Protein AF-A0A917IHM2-F1 (afdb_monomer)

Secondary structure (DSSP, 8-state):
-------TT-SS----HHHH-TT-GGGT-HHHHHHHHHHTT----TTGGG-HHHHHHHHHHHHHHHTT-B-SS-TTSB-HHHHHHTT-----HHHHHHHHHHHHHT-

Solvent-accessible surface area (backbone atoms only — not comparable to full-atom values): 6492 Å² total; per-residue (Å²): 132,88,74,79,74,76,69,91,85,69,69,102,62,77,79,58,64,67,70,57,41,89,83,44,67,47,38,72,38,70,67,52,39,49,54,50,30,57,76,70,75,43,73,82,57,96,50,40,93,58,38,38,54,28,33,46,52,39,51,50,48,43,51,32,35,76,72,66,42,24,22,91,93,44,54,89,38,63,26,63,71,65,43,54,75,68,63,40,77,86,72,62,63,62,59,28,47,51,38,50,53,52,58,62,72,74,104

Foldseek 3Di:
DDDPPPDPDDDVDADPVCLQDPPDCLLQDLVSLVVVCVVVVFDADPCSPLGSLNSSVRVVLRVCLSNQQADPVGSSGGPVVVVVVSNSPPDSCPVSVVSVVVVVVVD

Structure (mmCIF, N/CA/C/O backbone):
data_AF-A0A917IHM2-F1
#
_entry.id   AF-A0A917IHM2-F1
#
loop_
_atom_site.group_PDB
_atom_site.id
_atom_site.type_symbol
_atom_site.label_atom_id
_atom_site.label_alt_id
_atom_site.label_comp_id
_atom_site.label_asym_id
_atom_site.label_entity_id
_atom_site.label_seq_id
_atom_site.pdbx_PDB_ins_code
_atom_site.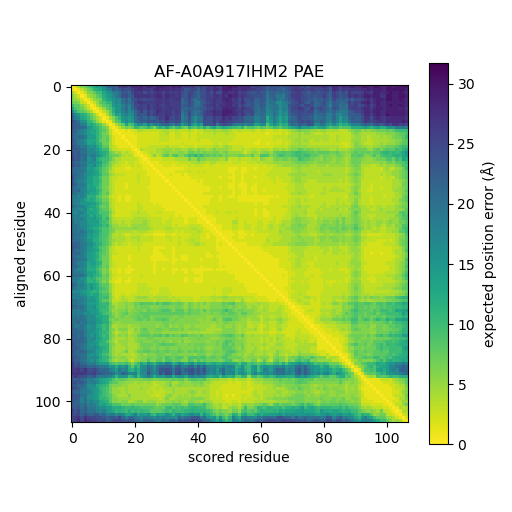Cartn_x
_atom_site.Cartn_y
_atom_site.Cartn_z
_atom_site.occupancy
_atom_site.B_iso_or_equiv
_atom_site.auth_seq_id
_atom_site.auth_comp_id
_atom_site.auth_asym_id
_atom_site.auth_atom_id
_atom_site.pdbx_PDB_model_num
ATOM 1 N N . MET A 1 1 ? -6.783 23.960 13.401 1.00 39.09 1 MET A N 1
ATOM 2 C CA . MET A 1 1 ? -6.536 22.689 12.685 1.00 39.09 1 MET A CA 1
ATOM 3 C C . MET A 1 1 ? -7.879 22.014 12.437 1.00 39.09 1 MET A C 1
ATOM 5 O O . MET A 1 1 ? -8.494 21.596 13.413 1.00 39.09 1 MET A O 1
ATOM 9 N N . PRO A 1 2 ? -8.404 21.971 11.203 1.00 37.03 2 PRO A N 1
ATOM 10 C CA . PRO A 1 2 ? -9.645 21.251 10.944 1.00 37.03 2 PRO A CA 1
ATOM 11 C C . PRO A 1 2 ? -9.413 19.755 11.202 1.00 37.03 2 PRO A C 1
ATOM 13 O O . PRO A 1 2 ? -8.555 19.136 10.576 1.00 37.03 2 PRO A O 1
ATOM 16 N N . ARG A 1 3 ? -10.147 19.187 12.170 1.00 44.62 3 ARG A N 1
ATOM 17 C CA . ARG A 1 3 ? -10.219 17.737 12.390 1.00 44.62 3 ARG A CA 1
ATOM 18 C C . ARG A 1 3 ? -10.736 17.113 11.097 1.00 44.62 3 ARG A C 1
ATOM 20 O O . ARG A 1 3 ? -11.852 17.425 10.682 1.00 44.62 3 ARG A O 1
ATOM 27 N N . LEU A 1 4 ? -9.920 16.267 10.467 1.00 48.78 4 LEU A N 1
ATOM 28 C CA . LEU A 1 4 ? -10.354 15.384 9.388 1.00 48.78 4 LEU A CA 1
ATOM 29 C C . LEU A 1 4 ? -11.606 14.659 9.889 1.00 48.78 4 LEU A C 1
ATOM 31 O O . LEU A 1 4 ? -11.538 13.897 10.852 1.00 48.78 4 LEU A O 1
ATOM 35 N N . ARG A 1 5 ? -12.764 14.994 9.307 1.00 40.38 5 ARG A N 1
ATOM 36 C CA . ARG A 1 5 ? -14.036 14.345 9.617 1.00 40.38 5 ARG A CA 1
ATOM 37 C C . ARG A 1 5 ? -13.851 12.859 9.332 1.00 40.38 5 ARG A C 1
ATOM 39 O O . ARG A 1 5 ? -13.782 12.471 8.168 1.00 40.38 5 ARG A O 1
ATOM 46 N N . GLN A 1 6 ? -13.760 12.052 10.386 1.00 43.06 6 GLN A N 1
ATOM 47 C CA . GLN A 1 6 ? -13.962 10.615 10.272 1.00 43.06 6 GLN A CA 1
ATOM 48 C C . GLN A 1 6 ? -15.328 10.425 9.615 1.00 43.06 6 GLN A C 1
ATOM 50 O O . GLN A 1 6 ? -16.343 10.889 10.139 1.00 43.06 6 GLN A O 1
ATOM 55 N N . ARG A 1 7 ? -15.345 9.837 8.416 1.00 38.31 7 ARG A N 1
ATOM 56 C CA . ARG A 1 7 ? -16.600 9.455 7.774 1.00 38.31 7 ARG A CA 1
ATOM 57 C C . ARG A 1 7 ? -17.281 8.429 8.693 1.00 38.31 7 ARG A C 1
ATOM 59 O O . ARG A 1 7 ? -16.650 7.421 9.013 1.00 38.31 7 ARG A O 1
ATOM 66 N N . PRO A 1 8 ? -18.528 8.664 9.132 1.00 33.19 8 PRO A N 1
ATOM 67 C CA . PRO A 1 8 ? -19.272 7.673 9.890 1.00 33.19 8 PRO A CA 1
ATOM 68 C C . PRO A 1 8 ? -19.629 6.534 8.931 1.00 33.19 8 PRO A C 1
ATOM 70 O O . PRO A 1 8 ? -20.389 6.741 7.988 1.00 33.19 8 PRO A O 1
ATOM 73 N N . GLY A 1 9 ? -19.013 5.364 9.121 1.00 37.31 9 GLY A N 1
ATOM 74 C CA . GLY A 1 9 ? -19.263 4.182 8.288 1.00 37.31 9 GLY A CA 1
ATOM 75 C C . GLY A 1 9 ? -18.149 3.132 8.232 1.00 37.31 9 GLY A C 1
ATOM 76 O O . GLY A 1 9 ? -18.407 2.030 7.769 1.00 37.31 9 GLY A O 1
ATOM 77 N N . GLN A 1 10 ? -16.936 3.409 8.716 1.00 43.53 10 GLN A N 1
ATOM 78 C CA . GLN A 1 10 ? -15.870 2.402 8.789 1.00 43.53 10 GLN A CA 1
ATOM 79 C C . GLN A 1 10 ? -15.562 2.098 10.255 1.00 43.53 10 GLN A C 1
ATOM 81 O O . GLN A 1 10 ? -14.819 2.822 10.912 1.00 43.53 10 GLN A O 1
ATOM 86 N N . GLY A 1 11 ? -16.171 1.031 10.781 1.00 37.69 11 GLY A N 1
ATOM 87 C CA . GLY A 1 11 ? -15.609 0.327 11.937 1.00 37.69 11 GLY A CA 1
ATOM 88 C C . GLY A 1 11 ? -14.244 -0.285 11.574 1.00 37.69 11 GLY A C 1
ATOM 89 O O . GLY A 1 11 ? -13.699 0.042 10.520 1.00 37.69 11 GLY A O 1
ATOM 90 N N . PRO A 1 12 ? -13.678 -1.192 12.385 1.00 47.19 12 PRO A N 1
ATOM 91 C CA . PRO A 1 12 ? -12.578 -2.058 11.946 1.00 47.19 12 PRO A CA 1
ATOM 92 C C . PRO A 1 12 ? -13.071 -2.950 10.785 1.00 47.19 12 PRO A C 1
ATOM 94 O O . PRO A 1 12 ? -13.485 -4.085 10.985 1.00 47.19 12 PRO A O 1
ATOM 97 N N . GLY A 1 13 ? -13.166 -2.374 9.587 1.00 53.50 13 GLY A N 1
ATOM 98 C CA . GLY A 1 13 ? -13.786 -2.945 8.398 1.00 53.50 13 GLY A CA 1
ATOM 99 C C . GLY A 1 13 ? -12.737 -3.669 7.575 1.00 53.50 13 GLY A C 1
ATOM 100 O O . GLY A 1 13 ? -11.644 -3.144 7.385 1.00 53.50 13 GLY A O 1
ATOM 101 N N . GLU A 1 14 ? -13.081 -4.883 7.155 1.00 74.12 14 GLU A N 1
ATOM 102 C CA . GLU A 1 14 ? -12.251 -5.867 6.458 1.00 74.12 14 GLU A CA 1
ATOM 103 C C . GLU A 1 14 ? -11.138 -5.259 5.597 1.00 74.12 14 GLU A C 1
ATOM 105 O O . GLU A 1 14 ? -11.366 -4.380 4.760 1.00 74.12 14 GLU A O 1
ATOM 110 N N . VAL A 1 15 ? -9.915 -5.759 5.796 1.00 82.69 15 VAL A N 1
ATOM 111 C CA . VAL A 1 15 ? -8.791 -5.453 4.911 1.00 82.69 15 VAL A CA 1
ATOM 112 C C . VAL A 1 15 ? -9.226 -5.765 3.474 1.00 82.69 15 VAL A C 1
ATOM 114 O O . VAL A 1 15 ? -9.627 -6.905 3.222 1.00 82.69 15 VAL A O 1
ATOM 117 N N . PRO A 1 16 ? -9.151 -4.805 2.529 1.00 87.62 16 PRO A N 1
ATOM 118 C CA . PRO A 1 16 ? -9.488 -5.067 1.139 1.00 87.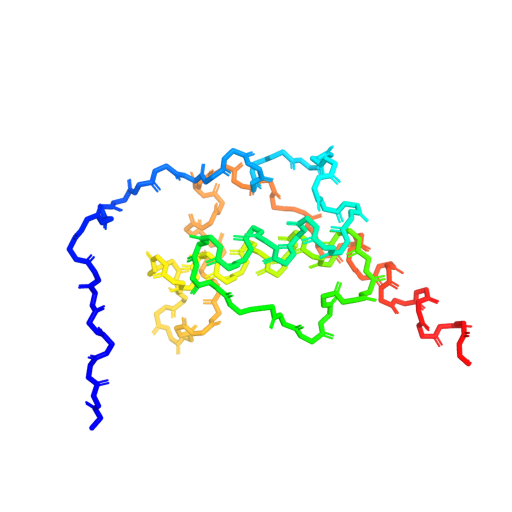62 16 PRO A CA 1
ATOM 119 C C . PRO A 1 16 ? -8.736 -6.297 0.631 1.00 87.62 16 PRO A C 1
ATOM 121 O O . PRO A 1 16 ? -7.519 -6.409 0.808 1.00 87.62 16 PRO A O 1
ATOM 124 N N . VAL A 1 17 ? -9.459 -7.230 0.011 1.00 86.12 17 VAL A N 1
ATOM 125 C CA . VAL A 1 17 ? -8.906 -8.522 -0.423 1.00 86.12 17 VAL A CA 1
ATOM 126 C C . VAL A 1 17 ? -7.723 -8.343 -1.378 1.00 86.12 17 VAL A C 1
ATOM 128 O O . VAL A 1 17 ? -6.790 -9.147 -1.389 1.00 86.12 17 VAL A O 1
ATOM 131 N N . GLU A 1 18 ? -7.706 -7.241 -2.123 1.00 89.25 18 GLU A N 1
ATOM 132 C CA . GLU A 1 18 ? -6.637 -6.902 -3.046 1.00 89.25 18 GLU A CA 1
ATOM 133 C C . GLU A 1 18 ? -5.327 -6.537 -2.340 1.00 89.25 18 GLU A C 1
ATOM 135 O O . GLU A 1 18 ? -4.242 -6.735 -2.891 1.00 89.25 18 GLU A O 1
ATOM 140 N N . LEU A 1 19 ? -5.410 -6.045 -1.098 1.00 87.69 19 LEU A N 1
ATOM 141 C CA . LEU A 1 19 ? -4.247 -5.838 -0.237 1.00 87.69 19 LEU A CA 1
ATOM 142 C C . LEU A 1 19 ? -3.741 -7.152 0.357 1.00 87.69 19 LEU A C 1
ATOM 144 O O . LEU A 1 19 ? -2.563 -7.242 0.685 1.00 87.69 19 LEU A O 1
ATOM 148 N N . LEU A 1 20 ? -4.584 -8.179 0.476 1.00 82.69 20 LEU A N 1
ATOM 149 C CA . LEU A 1 20 ? -4.173 -9.498 0.966 1.00 82.69 20 LEU A CA 1
ATOM 150 C C . LEU A 1 20 ? -3.476 -10.307 -0.131 1.00 82.69 20 LEU A C 1
ATOM 152 O O . LEU A 1 20 ? -2.508 -11.013 0.131 1.00 82.69 20 LEU A O 1
ATOM 156 N N . ARG A 1 21 ? -3.899 -10.146 -1.385 1.00 82.94 21 ARG A N 1
ATOM 157 C CA . ARG A 1 21 ? -3.392 -10.926 -2.516 1.00 82.94 21 ARG A CA 1
ATOM 158 C C . ARG A 1 21 ? -2.210 -10.248 -3.203 1.00 82.94 21 ARG A C 1
ATOM 160 O O . ARG A 1 21 ? -2.295 -9.129 -3.703 1.00 82.94 21 ARG A O 1
ATOM 167 N N . ARG A 1 22 ? -1.076 -10.951 -3.236 1.00 72.12 22 ARG A N 1
ATOM 168 C CA . ARG A 1 22 ? 0.174 -10.466 -3.837 1.00 72.12 22 ARG A CA 1
ATOM 169 C C . ARG A 1 22 ? 0.065 -10.220 -5.341 1.00 72.12 22 ARG A C 1
ATOM 171 O O . ARG A 1 22 ? 0.516 -9.185 -5.816 1.00 72.12 22 ARG A O 1
ATOM 178 N N . GLY A 1 23 ? -0.484 -11.191 -6.062 1.00 76.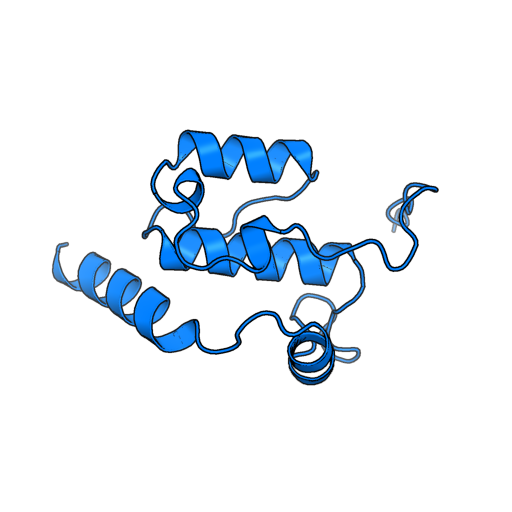81 23 GLY A N 1
ATOM 179 C CA . GLY A 1 23 ? -0.535 -11.206 -7.523 1.00 76.81 23 GLY A CA 1
ATOM 180 C C . GLY A 1 23 ? -1.815 -10.619 -8.096 1.00 76.81 23 GLY A C 1
ATOM 181 O O . GLY A 1 23 ? -2.259 -11.097 -9.133 1.00 76.81 23 GLY A O 1
ATOM 182 N N . GLU A 1 24 ? -2.458 -9.667 -7.409 1.00 86.06 24 GLU A N 1
ATOM 183 C CA . GLU A 1 24 ? -3.647 -9.058 -8.002 1.00 86.06 24 GLU A CA 1
ATOM 184 C C . GLU A 1 24 ? -3.275 -8.233 -9.236 1.00 86.06 24 GLU A C 1
ATOM 186 O O . GLU A 1 24 ? -2.481 -7.294 -9.102 1.00 86.06 24 GLU A O 1
ATOM 191 N N . PRO A 1 25 ? -3.883 -8.505 -10.409 1.00 90.62 25 PRO A N 1
ATOM 192 C CA . PRO A 1 25 ? -3.522 -7.842 -11.662 1.00 90.62 25 PRO A CA 1
ATOM 193 C C . PRO A 1 25 ? -3.678 -6.320 -11.630 1.00 90.62 25 PRO A C 1
ATOM 195 O O . PRO A 1 25 ? -3.087 -5.601 -12.432 1.00 90.62 25 PRO A O 1
ATOM 198 N N . LEU A 1 26 ? -4.472 -5.791 -10.694 1.00 93.94 26 LEU A N 1
ATOM 199 C CA . LEU A 1 26 ? -4.651 -4.349 -10.553 1.00 93.94 26 LEU A CA 1
ATOM 200 C C . LEU A 1 26 ? -3.340 -3.634 -10.200 1.00 93.94 26 LEU A C 1
ATOM 202 O O . LEU A 1 26 ? -3.179 -2.462 -10.546 1.00 93.94 26 LEU A O 1
ATOM 206 N N . TRP A 1 27 ? -2.413 -4.324 -9.527 1.00 92.75 27 TRP A N 1
ATOM 207 C CA . TRP A 1 27 ? -1.107 -3.775 -9.180 1.00 92.75 27 TRP A CA 1
ATOM 208 C C . TRP A 1 27 ? -0.175 -3.721 -10.381 1.00 92.75 27 TRP A C 1
ATOM 210 O O . TRP A 1 27 ? 0.779 -2.957 -10.331 1.00 92.75 27 TRP A O 1
ATOM 220 N N . ASP A 1 28 ? -0.463 -4.439 -11.468 1.00 93.62 28 ASP A N 1
ATOM 221 C CA . ASP A 1 28 ? 0.330 -4.413 -12.697 1.00 93.62 28 ASP A CA 1
ATOM 222 C C . ASP A 1 28 ? -0.042 -3.224 -13.597 1.00 93.62 28 ASP A C 1
ATOM 224 O O . ASP A 1 28 ? 0.844 -2.609 -14.189 1.00 93.62 28 ASP A O 1
ATOM 228 N N . ASP A 1 29 ? -1.296 -2.753 -13.580 1.00 94.94 29 ASP A N 1
ATOM 229 C CA . ASP A 1 29 ? -1.771 -1.588 -14.359 1.00 94.94 29 ASP A CA 1
ATOM 230 C C . ASP A 1 29 ? -1.816 -0.280 -13.529 1.00 94.94 29 ASP A C 1
ATOM 232 O O . ASP A 1 29 ? -2.572 -0.188 -12.552 1.00 94.94 29 ASP A O 1
ATOM 236 N N . PRO A 1 30 ? -1.020 0.760 -13.871 1.00 94.94 30 PRO A N 1
ATOM 237 C CA . PRO A 1 30 ? -0.994 2.008 -13.110 1.00 94.94 30 PRO A CA 1
ATOM 238 C C . PRO A 1 30 ? -2.354 2.704 -13.073 1.00 94.94 30 PRO A C 1
ATOM 240 O O . PRO A 1 30 ? -2.704 3.311 -12.061 1.00 94.94 30 PRO A O 1
ATOM 243 N N . ALA A 1 31 ? -3.148 2.595 -14.141 1.00 95.94 31 ALA A N 1
ATOM 244 C CA . ALA A 1 31 ? -4.472 3.199 -14.196 1.00 95.94 31 ALA A CA 1
ATOM 245 C C . ALA A 1 31 ? -5.458 2.465 -13.274 1.00 95.94 31 ALA A C 1
ATOM 247 O O . ALA A 1 31 ? -6.198 3.113 -12.530 1.00 95.94 31 ALA A O 1
ATOM 248 N N . ALA A 1 32 ? -5.449 1.127 -13.262 1.00 96.31 32 ALA A N 1
ATOM 249 C CA . ALA A 1 32 ? -6.241 0.330 -12.322 1.00 96.31 32 ALA A CA 1
ATOM 250 C C . ALA A 1 32 ? -5.866 0.617 -10.865 1.00 96.31 32 ALA A C 1
ATOM 252 O O . ALA A 1 32 ? -6.752 0.853 -10.042 1.00 96.31 32 ALA A O 1
ATOM 253 N N . SER A 1 33 ? -4.566 0.681 -10.570 1.00 96.12 33 SER A N 1
ATOM 254 C CA . SER A 1 33 ? -4.065 1.062 -9.251 1.00 96.12 33 SER A CA 1
ATOM 255 C C . SER A 1 33 ? -4.551 2.466 -8.849 1.00 96.12 33 SER A C 1
ATOM 257 O O . SER A 1 33 ? -5.072 2.627 -7.750 1.00 96.12 33 SER A O 1
ATOM 259 N N . ARG A 1 34 ? -4.486 3.479 -9.731 1.00 96.19 34 ARG A N 1
ATOM 260 C CA . ARG A 1 34 ? -5.007 4.834 -9.431 1.00 96.19 34 ARG A CA 1
ATOM 261 C C . ARG A 1 34 ? -6.505 4.828 -9.130 1.00 96.19 34 ARG A C 1
ATOM 263 O O . ARG A 1 34 ? -6.914 5.377 -8.112 1.00 96.19 34 ARG A O 1
ATOM 270 N N . ARG A 1 35 ? -7.305 4.128 -9.942 1.00 96.31 35 ARG A N 1
ATOM 271 C CA . ARG A 1 35 ? -8.751 3.967 -9.698 1.00 96.31 35 ARG A CA 1
ATOM 272 C C . ARG A 1 35 ? -9.044 3.292 -8.357 1.00 96.31 35 ARG A C 1
ATOM 274 O O . ARG A 1 35 ? -10.060 3.586 -7.731 1.00 96.31 35 ARG A O 1
ATOM 281 N N . TRP A 1 36 ? -8.191 2.366 -7.916 1.00 95.00 36 TRP A N 1
ATOM 282 C CA . TRP A 1 36 ? -8.304 1.763 -6.588 1.00 95.00 36 TRP A CA 1
ATOM 283 C C . TRP A 1 36 ? -8.061 2.813 -5.493 1.00 95.00 36 TRP A C 1
ATOM 285 O O . TRP A 1 36 ? -8.918 2.996 -4.632 1.00 95.0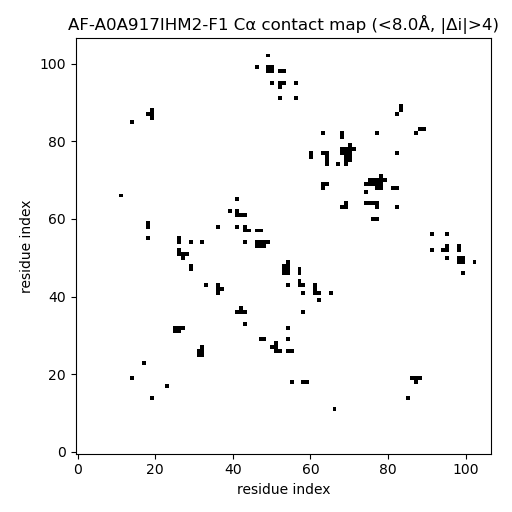0 36 TRP A O 1
ATOM 295 N N . PHE A 1 37 ? -6.971 3.584 -5.574 1.00 94.94 37 PHE A N 1
ATOM 296 C CA . PHE A 1 37 ? -6.691 4.675 -4.628 1.00 94.94 37 PHE A CA 1
ATOM 297 C C . PHE A 1 37 ? -7.844 5.687 -4.550 1.00 94.94 37 PHE A C 1
ATOM 299 O O . PHE A 1 37 ? -8.317 5.991 -3.457 1.00 94.94 37 PHE A O 1
ATOM 306 N N . GLU A 1 38 ? -8.356 6.145 -5.694 1.00 94.88 38 GLU A N 1
ATOM 307 C CA . GLU A 1 38 ? -9.484 7.083 -5.776 1.00 94.88 38 GLU A CA 1
ATOM 308 C C . GLU A 1 38 ? -10.748 6.532 -5.105 1.00 94.88 38 GLU A C 1
ATOM 310 O O . GLU A 1 38 ? -11.374 7.218 -4.294 1.00 94.88 38 GLU A O 1
ATOM 315 N N . ARG A 1 39 ? -11.093 5.266 -5.378 1.00 93.44 39 ARG A N 1
ATOM 316 C CA . ARG A 1 39 ? -12.251 4.581 -4.781 1.00 93.44 39 ARG A CA 1
ATOM 317 C C . ARG A 1 39 ? -12.163 4.505 -3.259 1.00 93.44 39 ARG A C 1
ATOM 319 O O . ARG A 1 39 ? -13.183 4.621 -2.583 1.00 93.44 39 ARG A O 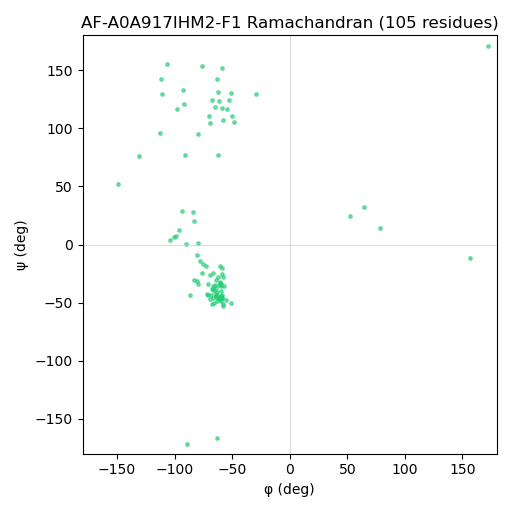1
ATOM 326 N N . HIS A 1 40 ? -10.955 4.333 -2.729 1.00 89.25 40 HIS A N 1
ATOM 327 C CA . HIS A 1 40 ? -10.696 4.287 -1.292 1.00 89.25 40 HIS A CA 1
ATOM 328 C C . HIS A 1 40 ? -10.399 5.666 -0.678 1.00 89.25 40 HIS A C 1
ATOM 330 O O . HIS A 1 40 ? -10.187 5.756 0.530 1.00 89.25 40 HIS A O 1
ATOM 336 N N . GLY A 1 41 ? -10.411 6.747 -1.469 1.00 92.62 41 GLY A N 1
ATOM 337 C CA . GLY A 1 41 ? -10.097 8.098 -0.995 1.00 92.62 41 GLY A CA 1
ATOM 338 C C . GLY A 1 41 ? -8.650 8.254 -0.516 1.00 92.62 41 GLY A C 1
ATOM 339 O O . GLY A 1 41 ? -8.392 9.005 0.422 1.00 92.62 41 GLY A O 1
ATOM 340 N N . LEU A 1 42 ? -7.722 7.516 -1.126 1.00 92.69 42 LEU A N 1
ATOM 341 C CA . LEU A 1 42 ? -6.304 7.468 -0.779 1.00 92.69 42 LEU A CA 1
ATOM 342 C C . LEU A 1 42 ? -5.462 8.211 -1.822 1.00 92.69 42 LEU A C 1
ATOM 344 O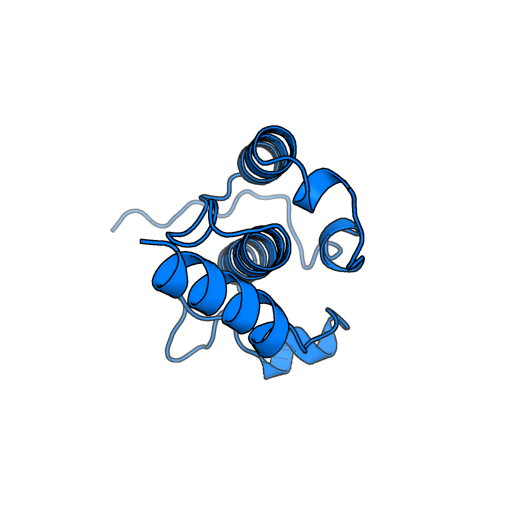 O . LEU A 1 42 ? -5.826 8.288 -2.994 1.00 92.69 42 LEU A O 1
ATOM 348 N N . THR A 1 43 ? -4.287 8.688 -1.409 1.00 91.50 43 THR A N 1
ATOM 349 C CA . THR A 1 43 ? -3.321 9.341 -2.304 1.00 91.50 43 THR A CA 1
ATOM 350 C C . THR A 1 43 ? -2.086 8.457 -2.491 1.00 91.50 43 THR A C 1
ATOM 352 O O . THR A 1 43 ? -1.510 8.027 -1.487 1.00 91.50 43 THR A O 1
ATOM 355 N N . PRO A 1 44 ? -1.654 8.196 -3.740 1.00 90.44 44 PRO A N 1
ATOM 356 C CA . PRO A 1 44 ? -0.398 7.508 -4.020 1.00 90.44 44 PRO A CA 1
ATOM 357 C C . PRO A 1 44 ? 0.826 8.231 -3.452 1.00 90.44 44 PRO A C 1
ATOM 359 O O . PRO A 1 44 ? 0.839 9.455 -3.312 1.00 90.44 44 PRO A O 1
ATOM 362 N N . GLY A 1 45 ? 1.871 7.469 -3.149 1.00 88.19 45 GLY A N 1
ATOM 363 C CA . GLY A 1 45 ? 3.164 7.991 -2.728 1.00 88.19 45 GLY A CA 1
ATOM 364 C C . GLY A 1 45 ? 4.109 8.257 -3.905 1.00 88.19 45 GLY A C 1
ATOM 365 O O . GLY A 1 45 ? 3.751 8.194 -5.078 1.00 88.19 45 GLY A O 1
ATOM 366 N N . GLN A 1 46 ? 5.363 8.575 -3.577 1.00 87.81 46 GLN A N 1
ATOM 367 C CA . GLN A 1 46 ? 6.398 8.937 -4.558 1.00 87.81 46 GLN A CA 1
ATOM 368 C C . GLN A 1 46 ? 6.926 7.755 -5.384 1.00 87.81 46 GLN A C 1
ATOM 370 O O . GLN A 1 46 ? 7.581 7.949 -6.405 1.00 87.81 46 GLN A O 1
ATOM 375 N N . THR A 1 47 ? 6.709 6.529 -4.920 1.00 88.06 47 THR A N 1
ATOM 376 C CA . THR A 1 47 ? 7.179 5.295 -5.557 1.00 88.06 47 THR A CA 1
ATOM 377 C C . THR A 1 47 ? 6.092 4.588 -6.363 1.00 88.06 47 THR A C 1
ATOM 379 O O . THR A 1 47 ? 6.353 3.514 -6.897 1.00 88.06 47 THR A O 1
ATOM 382 N N . PHE A 1 48 ? 4.911 5.193 -6.518 1.00 90.69 48 PHE A N 1
ATOM 383 C CA . PHE A 1 48 ? 3.797 4.630 -7.277 1.00 90.69 48 PHE A CA 1
ATOM 384 C C . PHE A 1 48 ? 4.207 4.184 -8.691 1.00 90.69 48 PHE A C 1
ATOM 386 O O . PHE A 1 48 ? 4.002 3.038 -9.072 1.00 90.69 48 PHE A O 1
ATOM 393 N N . ASP A 1 49 ? 4.875 5.043 -9.463 1.00 90.62 49 ASP A N 1
ATOM 394 C CA . ASP A 1 49 ? 5.251 4.739 -10.853 1.00 90.62 49 ASP A CA 1
ATOM 395 C C . ASP A 1 49 ? 6.560 3.919 -10.966 1.00 90.62 49 ASP A C 1
ATOM 397 O O . ASP A 1 49 ? 7.258 3.970 -11.982 1.00 90.62 49 ASP A O 1
ATOM 401 N N . VAL A 1 50 ? 6.988 3.228 -9.903 1.00 90.81 50 VAL A N 1
ATOM 402 C CA . VAL A 1 50 ? 8.206 2.392 -9.922 1.00 90.81 50 VAL A CA 1
ATOM 403 C C . VAL A 1 50 ? 7.912 0.979 -10.418 1.00 90.81 50 VAL A C 1
ATOM 405 O O . VAL A 1 50 ? 8.676 0.453 -11.220 1.00 90.81 50 VAL A O 1
ATOM 408 N N . GLY A 1 51 ? 6.823 0.371 -9.955 1.00 91.25 51 GLY A N 1
ATOM 409 C CA . GLY A 1 51 ? 6.509 -1.022 -10.252 1.00 91.25 51 GLY A CA 1
ATOM 410 C C . GLY A 1 51 ? 5.318 -1.541 -9.446 1.00 91.25 51 GLY A C 1
ATOM 411 O O . GLY A 1 51 ? 4.802 -0.826 -8.577 1.00 91.25 51 GLY A O 1
ATOM 412 N N . PRO A 1 52 ? 4.817 -2.743 -9.767 1.00 91.94 52 PRO A N 1
ATOM 413 C CA . PRO A 1 52 ? 3.661 -3.336 -9.098 1.00 91.94 52 PRO A CA 1
ATOM 414 C C . PRO A 1 52 ? 3.861 -3.542 -7.593 1.00 91.94 52 PRO A C 1
ATOM 416 O O . PRO A 1 52 ? 2.960 -3.235 -6.804 1.00 91.94 52 PRO A O 1
ATOM 419 N N . ALA A 1 53 ? 5.047 -3.980 -7.156 1.00 89.94 53 ALA A N 1
ATOM 420 C CA . ALA A 1 53 ? 5.309 -4.177 -5.733 1.00 89.94 53 ALA A CA 1
ATOM 421 C C . ALA A 1 53 ? 5.311 -2.842 -4.974 1.00 89.94 53 ALA A C 1
ATOM 423 O O . ALA A 1 53 ? 4.783 -2.763 -3.860 1.00 89.94 53 ALA A O 1
ATOM 424 N N . CYS A 1 54 ? 5.847 -1.779 -5.583 1.00 90.75 54 CYS A N 1
ATOM 425 C CA . CYS A 1 54 ? 5.785 -0.429 -5.027 1.00 90.75 54 CYS A CA 1
ATOM 426 C C . CYS A 1 54 ? 4.342 0.094 -4.923 1.00 90.75 54 CYS A C 1
ATOM 4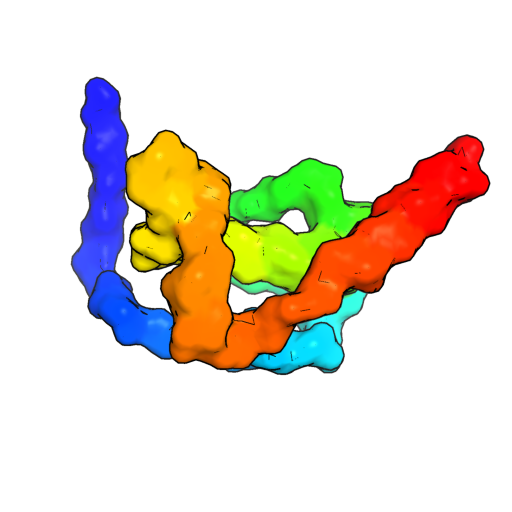28 O O . CYS A 1 54 ? 3.967 0.597 -3.864 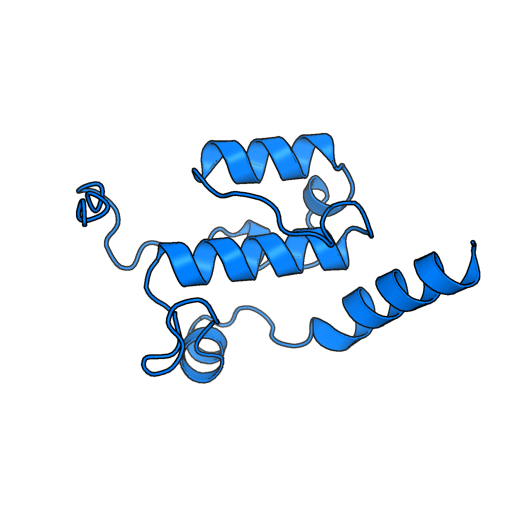1.00 90.75 54 CYS A O 1
ATOM 430 N N . ARG A 1 55 ? 3.502 -0.087 -5.953 1.00 92.44 55 ARG A N 1
ATOM 431 C CA . ARG A 1 55 ? 2.087 0.341 -5.930 1.00 92.44 55 ARG A CA 1
ATOM 432 C C . ARG A 1 55 ? 1.293 -0.327 -4.821 1.00 92.44 55 ARG A C 1
ATOM 434 O O . ARG A 1 55 ? 0.639 0.364 -4.040 1.00 92.44 55 ARG A O 1
ATOM 441 N N . ARG A 1 56 ? 1.401 -1.651 -4.693 1.00 90.44 56 ARG A N 1
ATOM 442 C CA . ARG A 1 56 ? 0.726 -2.374 -3.608 1.00 90.44 56 ARG A CA 1
ATOM 443 C C . ARG A 1 56 ? 1.249 -1.955 -2.236 1.00 90.44 56 ARG A C 1
ATOM 445 O O . ARG A 1 56 ? 0.461 -1.771 -1.312 1.00 90.44 56 ARG A O 1
ATOM 452 N N . LYS A 1 57 ? 2.566 -1.767 -2.083 1.00 88.88 57 LYS A N 1
ATOM 453 C CA . LYS A 1 57 ? 3.157 -1.295 -0.820 1.00 88.88 57 LYS A CA 1
ATOM 454 C C . LYS A 1 57 ? 2.592 0.064 -0.405 1.00 88.88 57 LYS A C 1
ATOM 456 O O . LYS A 1 57 ? 2.278 0.262 0.767 1.00 88.88 57 LYS A O 1
ATOM 461 N N . GLU A 1 58 ? 2.464 0.993 -1.345 1.00 90.81 58 GLU A N 1
ATOM 462 C CA . GLU A 1 58 ? 1.866 2.299 -1.073 1.00 90.81 58 GLU A CA 1
ATOM 463 C C . GLU A 1 58 ? 0.379 2.204 -0.751 1.00 90.81 58 GLU A C 1
ATOM 465 O O . GLU A 1 58 ? -0.076 2.893 0.157 1.00 90.81 58 GLU A O 1
ATOM 470 N N . ALA A 1 59 ? -0.359 1.327 -1.433 1.00 91.56 59 ALA A N 1
ATOM 471 C CA . ALA A 1 59 ? -1.772 1.091 -1.154 1.00 91.56 59 ALA A CA 1
ATOM 472 C C . ALA A 1 59 ? -1.982 0.571 0.273 1.00 91.56 59 ALA A C 1
ATOM 474 O O . ALA A 1 59 ? -2.815 1.101 1.008 1.00 91.56 59 ALA A O 1
ATOM 475 N N . ILE A 1 60 ? -1.1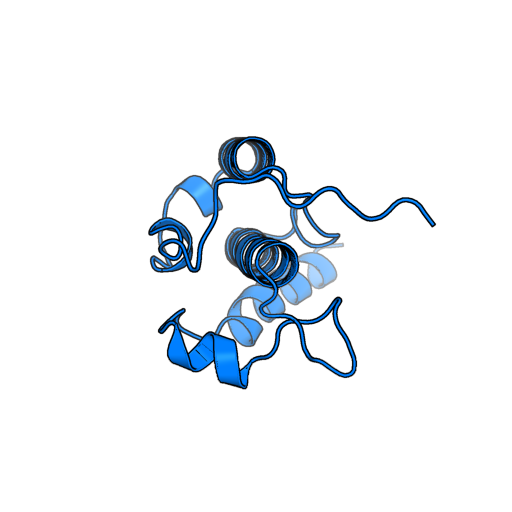62 -0.399 0.696 1.00 88.56 60 ILE A N 1
ATOM 476 C CA . ILE A 1 60 ? -1.140 -0.910 2.071 1.00 88.56 60 ILE A CA 1
ATOM 477 C C . ILE A 1 60 ? -0.847 0.221 3.052 1.00 88.56 60 ILE A C 1
ATOM 479 O O . ILE A 1 60 ? -1.596 0.413 4.006 1.00 88.56 60 ILE A O 1
ATOM 483 N N . TRP A 1 61 ? 0.217 0.995 2.820 1.00 88.44 61 TRP A N 1
ATOM 484 C CA . TRP A 1 61 ? 0.588 2.093 3.712 1.00 88.44 61 TRP A CA 1
ATOM 485 C C . TRP A 1 61 ? -0.551 3.107 3.843 1.00 88.44 61 TRP A C 1
ATOM 487 O O . TRP A 1 61 ? -0.972 3.422 4.958 1.00 88.44 61 TRP A O 1
ATOM 497 N N . ALA A 1 62 ? -1.059 3.607 2.718 1.00 89.25 62 ALA A N 1
ATOM 498 C CA . ALA A 1 62 ? -2.105 4.617 2.690 1.00 89.25 62 ALA A CA 1
ATOM 499 C C . ALA A 1 62 ? -3.378 4.121 3.389 1.00 89.25 62 ALA A C 1
ATOM 501 O O . ALA A 1 62 ? -3.937 4.843 4.215 1.00 89.25 62 ALA A O 1
ATOM 502 N N . TRP A 1 63 ? -3.787 2.874 3.130 1.00 89.88 63 TRP A N 1
ATOM 503 C CA . TRP A 1 63 ? -4.945 2.267 3.780 1.00 89.88 63 TRP A CA 1
ATOM 504 C C . TRP A 1 63 ? -4.747 2.137 5.295 1.00 89.88 63 TRP A C 1
ATOM 506 O O . TRP A 1 63 ? -5.625 2.527 6.063 1.00 89.88 63 TRP A O 1
ATOM 516 N N . LEU A 1 64 ? -3.584 1.661 5.746 1.00 86.75 64 LEU A N 1
ATOM 517 C CA . LEU A 1 64 ? -3.291 1.492 7.172 1.00 86.75 64 LEU A CA 1
ATOM 518 C C . LEU A 1 64 ? -3.327 2.818 7.931 1.00 86.75 64 LEU A C 1
ATOM 520 O O . LEU A 1 64 ? -3.951 2.912 8.987 1.00 86.75 64 LEU A O 1
ATOM 524 N N . VAL A 1 65 ? -2.701 3.858 7.376 1.00 85.31 65 VAL A N 1
ATOM 525 C CA . VAL A 1 65 ? -2.708 5.198 7.975 1.00 85.31 65 VAL A CA 1
ATOM 526 C C . VAL A 1 65 ? -4.125 5.774 8.008 1.00 85.31 65 VAL A C 1
ATOM 528 O O . VAL A 1 65 ? -4.539 6.305 9.038 1.00 85.31 65 VAL A O 1
ATOM 531 N N . ALA A 1 66 ? -4.894 5.630 6.924 1.00 87.06 66 ALA A N 1
ATOM 532 C CA . ALA A 1 66 ? -6.268 6.130 6.847 1.00 87.06 66 ALA A CA 1
ATOM 533 C C . ALA A 1 66 ? -7.221 5.447 7.845 1.00 87.06 66 ALA A C 1
ATOM 535 O O . ALA A 1 66 ? -8.143 6.090 8.343 1.00 87.06 66 ALA A O 1
ATOM 536 N N . ASN A 1 67 ? -6.972 4.176 8.177 1.00 85.31 67 ASN A N 1
ATOM 537 C CA . ASN A 1 67 ? -7.795 3.390 9.103 1.00 85.31 67 ASN A CA 1
ATOM 538 C C . ASN A 1 67 ? -7.256 3.376 10.548 1.00 85.31 67 ASN A C 1
ATOM 540 O O . ASN A 1 67 ? -7.719 2.597 11.376 1.00 85.31 67 ASN A O 1
ATOM 544 N N . GLY A 1 68 ? -6.290 4.239 10.886 1.00 84.56 68 GLY A N 1
ATOM 545 C CA . GLY A 1 68 ? -5.816 4.388 12.267 1.00 84.56 68 GLY A CA 1
ATOM 546 C C . GLY A 1 68 ? -4.852 3.296 12.745 1.00 84.56 68 GLY A C 1
ATOM 547 O O . GLY A 1 68 ? -4.545 3.229 13.935 1.00 84.56 68 GLY A O 1
ATOM 548 N N . TYR A 1 69 ? -4.302 2.491 11.834 1.00 85.25 69 TYR A N 1
ATOM 549 C CA . TYR A 1 69 ? -3.220 1.537 12.111 1.00 85.25 69 TYR A CA 1
ATOM 550 C C . TYR A 1 69 ? -1.833 2.198 12.051 1.00 85.25 69 TYR A C 1
ATOM 552 O O . TYR A 1 69 ? -0.836 1.561 11.712 1.00 85.25 69 TYR A O 1
ATOM 560 N N . GLY A 1 70 ? -1.767 3.496 12.348 1.00 81.06 70 GLY A N 1
ATOM 561 C CA . GLY A 1 70 ? -0.519 4.240 12.446 1.00 81.06 70 GLY A CA 1
ATOM 562 C C . GLY A 1 70 ? 0.219 3.950 13.753 1.00 81.06 70 GLY A C 1
ATOM 563 O O . GLY A 1 70 ? -0.390 3.625 14.773 1.00 81.06 70 GLY A O 1
ATOM 564 N N . ASN A 1 71 ? 1.539 4.108 13.735 1.00 82.62 71 ASN A N 1
ATOM 565 C CA . ASN A 1 71 ? 2.369 4.067 14.927 1.00 82.62 71 ASN A CA 1
ATOM 566 C C . ASN A 1 71 ? 1.961 5.224 15.866 1.00 82.62 71 ASN A C 1
ATOM 568 O O . ASN A 1 71 ? 1.891 6.364 15.405 1.00 82.62 71 ASN A O 1
ATOM 572 N N . PRO A 1 72 ? 1.724 4.985 17.169 1.00 80.44 72 PRO A N 1
ATOM 573 C CA . PRO A 1 72 ? 1.301 6.039 18.097 1.00 80.44 72 PRO A CA 1
ATOM 574 C C . PRO A 1 72 ? 2.265 7.233 18.169 1.00 80.44 72 PRO A C 1
ATOM 576 O O . PRO A 1 72 ? 1.830 8.377 18.273 1.00 80.44 72 PRO A O 1
ATOM 579 N N . THR A 1 73 ? 3.570 6.971 18.070 1.00 84.44 73 THR A N 1
ATOM 580 C CA . THR A 1 73 ? 4.634 7.985 18.070 1.00 84.44 73 THR A CA 1
ATOM 581 C C . THR A 1 73 ? 4.790 8.640 16.699 1.00 84.44 73 THR A C 1
ATOM 583 O O . THR A 1 73 ? 5.121 9.820 16.597 1.00 84.44 73 THR A O 1
ATOM 586 N N . TYR A 1 74 ? 4.513 7.890 15.631 1.00 83.31 74 TYR A N 1
ATOM 587 C CA . TYR A 1 74 ? 4.627 8.351 14.251 1.00 83.31 74 TYR A CA 1
ATOM 588 C C . TYR A 1 74 ? 3.357 8.024 13.453 1.00 83.31 74 TYR A C 1
ATOM 590 O O . TYR A 1 74 ? 3.382 7.123 12.617 1.00 83.31 74 TYR A O 1
ATOM 598 N N . PRO A 1 75 ? 2.250 8.774 13.633 1.00 76.75 75 PRO A N 1
ATOM 599 C CA . PRO A 1 75 ? 0.936 8.406 13.084 1.00 76.75 75 PRO A CA 1
ATOM 600 C C . PRO A 1 75 ? 0.878 8.298 11.555 1.00 76.75 75 PRO A C 1
ATOM 602 O O . PRO A 1 75 ? -0.033 7.694 11.001 1.00 76.75 75 PRO A O 1
ATOM 605 N N . LYS A 1 76 ? 1.856 8.892 10.860 1.00 80.12 76 LYS A N 1
ATOM 606 C CA . LYS A 1 76 ? 2.016 8.816 9.400 1.00 80.12 76 LYS A CA 1
ATOM 607 C C . LYS A 1 76 ? 2.679 7.520 8.921 1.00 80.12 76 LYS A C 1
ATOM 609 O O . LYS A 1 76 ? 2.748 7.292 7.716 1.00 80.12 76 LYS A O 1
ATOM 614 N N . PHE A 1 77 ? 3.197 6.704 9.831 1.00 81.75 77 PHE A N 1
ATOM 615 C CA . PHE A 1 77 ? 3.856 5.435 9.547 1.00 81.75 77 PHE A CA 1
ATOM 616 C C . PHE A 1 77 ? 2.989 4.292 10.067 1.00 81.75 77 PHE A C 1
ATOM 618 O O . PHE A 1 77 ? 2.409 4.443 11.139 1.00 81.75 77 PHE A O 1
ATOM 625 N N . PRO A 1 78 ? 2.904 3.152 9.369 1.00 83.12 78 PRO A N 1
ATOM 626 C CA . PRO A 1 78 ? 2.171 2.002 9.867 1.00 83.12 78 PRO A CA 1
ATOM 627 C C . PRO A 1 78 ? 2.783 1.450 11.156 1.00 83.12 78 PRO A C 1
ATOM 629 O O . PRO A 1 78 ? 4.006 1.386 11.302 1.00 83.12 78 PRO A O 1
ATOM 632 N N . ASP A 1 79 ? 1.934 1.001 12.074 1.00 84.75 79 ASP A N 1
ATOM 633 C CA . ASP A 1 79 ? 2.339 0.154 13.190 1.00 84.75 79 ASP A CA 1
ATOM 634 C C . ASP A 1 79 ? 2.478 -1.292 12.699 1.00 84.75 79 ASP A C 1
ATOM 636 O O . ASP A 1 79 ? 1.507 -2.046 12.648 1.00 84.75 79 ASP A O 1
ATOM 640 N N . TRP A 1 80 ? 3.698 -1.689 12.334 1.00 77.31 80 TRP A N 1
ATOM 641 C CA . TRP A 1 80 ? 3.967 -3.016 11.773 1.00 77.31 80 TRP A CA 1
ATOM 642 C C . TRP A 1 80 ? 3.569 -4.178 12.690 1.00 77.31 80 TRP A C 1
ATOM 644 O O . TRP A 1 80 ? 3.253 -5.255 12.188 1.00 77.31 80 TRP A O 1
ATOM 654 N N . HIS A 1 81 ? 3.525 -3.978 14.011 1.00 78.50 81 HIS A N 1
ATOM 655 C CA . HIS A 1 81 ? 3.055 -5.017 14.922 1.00 78.50 81 HIS A CA 1
ATOM 656 C C . HIS A 1 81 ? 1.549 -5.253 14.750 1.00 78.50 81 HIS A C 1
ATOM 658 O O . HIS A 1 81 ? 1.120 -6.393 14.580 1.00 78.50 81 HIS A O 1
ATOM 664 N N . ARG A 1 82 ? 0.757 -4.175 14.702 1.00 75.62 82 ARG A N 1
ATOM 665 C CA . ARG A 1 82 ? -0.688 -4.246 14.422 1.00 75.62 82 ARG A CA 1
ATOM 666 C C . ARG A 1 82 ? -0.980 -4.743 13.007 1.00 75.62 82 ARG A C 1
ATOM 668 O O . ARG A 1 82 ? -1.934 -5.481 12.805 1.00 75.62 82 ARG A O 1
ATOM 675 N N . VAL A 1 83 ? -0.143 -4.390 12.033 1.00 75.19 83 VAL A N 1
ATOM 676 C CA . VAL A 1 83 ? -0.268 -4.857 10.640 1.00 75.19 83 VAL A CA 1
ATOM 677 C C . VAL A 1 83 ? -0.087 -6.365 10.527 1.00 75.19 83 VAL A C 1
ATOM 679 O O . VAL A 1 83 ? -0.870 -7.018 9.844 1.00 75.19 83 VAL A O 1
ATOM 682 N N . ASN A 1 84 ? 0.908 -6.931 11.215 1.00 75.88 84 ASN A N 1
ATOM 683 C CA . ASN A 1 84 ? 1.145 -8.374 11.192 1.00 75.88 84 ASN A CA 1
ATOM 684 C C . ASN A 1 84 ? -0.059 -9.164 11.731 1.00 75.88 84 ASN A C 1
ATOM 686 O O . ASN A 1 84 ? -0.347 -10.250 11.236 1.00 75.88 84 ASN A O 1
ATOM 690 N N . GLN A 1 85 ? -0.806 -8.607 12.692 1.00 77.25 85 GLN A N 1
ATOM 691 C CA . GLN A 1 85 ? -2.038 -9.221 13.206 1.00 77.25 85 GLN A CA 1
ATOM 692 C C . GLN A 1 85 ? -3.159 -9.278 12.155 1.00 77.25 85 GLN A C 1
ATOM 694 O O . GLN A 1 85 ? -4.022 -10.148 12.231 1.00 77.25 85 GLN A O 1
ATOM 699 N N . LEU A 1 86 ? -3.132 -8.401 11.147 1.00 74.94 86 LEU A N 1
ATOM 700 C CA . LEU A 1 86 ? -4.093 -8.394 10.041 1.00 74.94 86 LEU A CA 1
ATOM 701 C C . LEU A 1 86 ? -3.778 -9.443 8.960 1.00 74.94 86 LEU A C 1
ATOM 703 O O . LEU A 1 86 ? -4.476 -9.495 7.952 1.00 74.94 86 LEU A O 1
ATOM 707 N N . SER A 1 87 ? -2.722 -10.251 9.135 1.00 71.19 87 SER A N 1
ATOM 708 C CA . SER A 1 87 ? -2.246 -11.228 8.139 1.00 71.19 87 SER A CA 1
ATOM 709 C C . SER A 1 87 ? -2.006 -10.626 6.748 1.00 71.19 87 SER A C 1
ATOM 711 O O . SER A 1 87 ? -2.016 -11.329 5.739 1.00 71.19 87 SER A O 1
ATOM 713 N N . ILE A 1 88 ? -1.758 -9.315 6.679 1.00 73.38 88 ILE A N 1
ATOM 714 C CA . ILE A 1 88 ? -1.247 -8.677 5.471 1.00 73.38 88 ILE A CA 1
ATOM 715 C C . ILE A 1 88 ? 0.180 -9.190 5.329 1.00 73.38 88 ILE A C 1
ATOM 717 O O . ILE A 1 88 ? 1.045 -8.779 6.100 1.00 73.38 88 ILE A O 1
ATOM 721 N N . GLU A 1 89 ? 0.409 -10.122 4.399 1.00 63.50 89 GLU A N 1
ATOM 722 C CA . GLU A 1 89 ? 1.699 -10.799 4.236 1.00 63.50 89 GLU A CA 1
ATOM 723 C C . GLU A 1 89 ? 2.849 -9.785 4.217 1.00 63.50 89 GLU A C 1
ATOM 725 O O . GLU A 1 89 ? 3.042 -9.035 3.257 1.00 63.50 89 GLU A O 1
ATOM 730 N N . GLY A 1 90 ? 3.591 -9.736 5.323 1.00 53.47 90 GLY A N 1
ATOM 731 C CA . GLY A 1 90 ? 4.605 -8.734 5.609 1.00 53.47 90 GLY A CA 1
ATOM 732 C C . GLY A 1 90 ? 5.980 -9.165 5.122 1.00 53.47 90 GLY A C 1
ATOM 733 O O . GLY A 1 90 ? 6.828 -9.547 5.916 1.00 53.47 90 GLY A O 1
ATOM 734 N N . SER A 1 91 ? 6.240 -9.079 3.818 1.00 50.84 91 SER A N 1
ATOM 735 C CA . SER A 1 91 ? 7.611 -9.157 3.287 1.00 50.84 91 SER A CA 1
ATOM 736 C C . SER A 1 91 ? 7.800 -8.334 2.003 1.00 50.84 91 SER A C 1
ATOM 738 O O . SER A 1 91 ? 8.266 -8.830 0.982 1.00 50.84 91 SER A O 1
ATOM 740 N N . TRP A 1 92 ? 7.417 -7.055 2.013 1.00 59.50 92 TRP A N 1
ATOM 741 C CA . TRP A 1 92 ? 7.354 -6.238 0.782 1.00 59.50 92 TRP A CA 1
ATOM 742 C C . TRP A 1 92 ? 8.505 -5.249 0.618 1.00 59.50 92 TRP A C 1
ATOM 744 O O . TRP A 1 92 ? 8.547 -4.475 -0.337 1.00 59.50 92 TRP A O 1
ATOM 754 N N . SER A 1 93 ? 9.475 -5.281 1.532 1.00 64.19 93 SER A N 1
ATOM 755 C CA . SER A 1 93 ? 10.698 -4.492 1.414 1.00 64.19 93 SER A CA 1
ATOM 756 C C . SER A 1 93 ? 11.541 -4.969 0.241 1.00 64.19 93 SER A C 1
ATOM 758 O O . SER A 1 93 ? 11.993 -4.136 -0.529 1.00 64.19 93 SER A O 1
ATOM 760 N N . ALA A 1 94 ? 11.740 -6.280 0.077 1.00 77.38 94 ALA A N 1
ATOM 761 C CA . ALA A 1 94 ? 12.712 -6.817 -0.874 1.00 77.38 94 ALA A CA 1
ATOM 762 C C . ALA A 1 94 ? 12.333 -6.554 -2.339 1.00 77.38 94 ALA A C 1
ATOM 764 O O . ALA A 1 94 ? 13.145 -5.996 -3.070 1.00 77.38 94 ALA A O 1
ATOM 765 N N . ASP A 1 95 ? 11.109 -6.881 -2.761 1.00 82.81 95 ASP A N 1
ATOM 766 C CA . ASP A 1 95 ? 10.699 -6.713 -4.163 1.00 82.81 95 ASP A CA 1
ATOM 767 C C . ASP A 1 95 ? 10.511 -5.243 -4.538 1.00 82.81 95 ASP A C 1
ATOM 769 O O . ASP A 1 95 ? 11.063 -4.799 -5.540 1.00 82.81 95 ASP A O 1
ATOM 773 N N . ALA A 1 96 ? 9.881 -4.439 -3.675 1.00 82.06 96 ALA A N 1
ATOM 774 C CA . ALA A 1 96 ? 9.825 -2.992 -3.882 1.00 82.06 96 ALA A CA 1
ATOM 775 C C . ALA A 1 96 ? 11.233 -2.358 -3.887 1.00 82.06 96 ALA A C 1
ATOM 777 O O . ALA A 1 96 ? 11.495 -1.414 -4.628 1.00 82.06 96 ALA A O 1
ATOM 778 N N . THR A 1 97 ? 12.175 -2.874 -3.085 1.00 85.06 97 THR A N 1
ATOM 779 C CA . THR A 1 97 ? 13.579 -2.423 -3.112 1.00 85.06 97 THR A CA 1
ATOM 780 C C . THR A 1 97 ? 14.257 -2.821 -4.417 1.00 85.06 97 THR A C 1
ATOM 782 O O . THR A 1 97 ? 14.930 -1.986 -5.013 1.00 85.06 97 THR A O 1
ATOM 785 N N . ARG A 1 98 ? 14.057 -4.051 -4.903 1.00 86.56 98 ARG A N 1
ATOM 786 C CA . ARG A 1 98 ? 14.571 -4.504 -6.204 1.00 86.56 98 ARG A CA 1
ATOM 787 C C . ARG A 1 98 ? 14.037 -3.646 -7.347 1.00 86.56 98 ARG A C 1
ATOM 789 O O . ARG A 1 98 ? 14.836 -3.209 -8.171 1.00 86.56 98 ARG A O 1
ATOM 796 N N . GLU A 1 99 ? 12.740 -3.349 -7.376 1.00 88.56 99 GLU A N 1
ATOM 797 C CA . GLU A 1 99 ? 12.144 -2.462 -8.385 1.00 88.56 99 GLU A CA 1
ATOM 798 C C . GLU A 1 99 ? 12.764 -1.057 -8.331 1.00 88.56 99 GLU A C 1
ATOM 800 O O . GLU A 1 99 ? 13.199 -0.529 -9.355 1.00 88.56 99 GLU A O 1
ATOM 805 N N . ARG A 1 100 ? 12.898 -0.469 -7.132 1.00 84.44 100 ARG A N 1
ATOM 806 C CA . ARG A 1 100 ? 13.536 0.850 -6.959 1.00 84.44 100 ARG A CA 1
ATOM 807 C C . ARG A 1 100 ? 14.987 0.855 -7.433 1.00 84.44 100 ARG A C 1
ATOM 809 O O . ARG A 1 100 ? 15.375 1.758 -8.166 1.00 84.44 100 ARG A O 1
ATOM 816 N N . LEU A 1 101 ? 15.778 -0.145 -7.045 1.00 87.06 101 LEU A N 1
ATOM 817 C CA . LEU A 1 101 ? 17.176 -0.272 -7.469 1.00 87.06 101 LEU A CA 1
ATOM 818 C C . LEU A 1 101 ? 17.297 -0.477 -8.984 1.00 87.06 101 LEU A C 1
ATOM 820 O O . LEU A 1 101 ? 18.209 0.070 -9.597 1.00 87.06 101 LEU A O 1
ATOM 824 N N . SER A 1 102 ? 16.375 -1.228 -9.589 1.00 86.19 102 SER A N 1
ATOM 825 C CA . SER A 1 102 ? 16.351 -1.453 -11.039 1.00 86.19 102 SER A CA 1
ATOM 826 C C . SER A 1 102 ? 16.061 -0.159 -11.800 1.00 86.19 102 SER A C 1
ATOM 828 O O . SER A 1 102 ? 16.721 0.119 -12.795 1.00 86.19 102 SER A O 1
ATOM 830 N N . LYS A 1 103 ? 15.147 0.681 -11.293 1.00 79.50 103 LYS A N 1
ATOM 831 C CA . LYS A 1 103 ? 14.847 1.994 -11.884 1.00 79.50 103 LYS A CA 1
ATOM 832 C C . LYS A 1 103 ? 16.022 2.974 -11.784 1.00 79.50 103 LYS A C 1
ATOM 834 O O . LYS A 1 103 ? 16.240 3.737 -12.714 1.00 79.50 103 LYS A O 1
ATOM 839 N N . VAL A 1 104 ? 16.790 2.935 -10.691 1.00 73.81 104 VAL A N 1
ATOM 840 C CA . VAL A 1 104 ? 17.985 3.787 -10.504 1.00 73.81 104 VAL A CA 1
ATOM 841 C C . VAL A 1 104 ? 19.140 3.368 -11.420 1.00 73.81 104 VAL A C 1
ATOM 843 O O . VAL A 1 104 ? 19.883 4.223 -11.878 1.00 73.81 104 VAL A O 1
ATOM 846 N N . LYS A 1 105 ? 19.296 2.070 -11.710 1.00 67.56 105 LYS A N 1
ATOM 847 C CA . LYS A 1 105 ? 20.359 1.566 -12.601 1.00 67.56 105 LYS A CA 1
ATOM 848 C C . LYS A 1 105 ? 20.083 1.768 -14.097 1.00 67.56 105 LYS A C 1
ATOM 850 O O . LYS A 1 105 ? 20.988 1.552 -14.894 1.00 67.56 105 LYS A O 1
ATOM 855 N N . GLY A 1 106 ? 18.848 2.098 -14.472 1.00 59.81 106 GLY A N 1
ATOM 856 C CA . GLY A 1 106 ? 18.430 2.305 -15.863 1.00 59.81 106 GLY A CA 1
ATOM 857 C C . GLY A 1 106 ? 18.376 3.771 -16.305 1.00 59.81 106 GLY A C 1
ATOM 858 O O . GLY A 1 106 ? 17.846 4.031 -17.383 1.00 59.81 106 GLY A O 1
ATOM 859 N N . GLN A 1 107 ? 18.852 4.704 -15.472 1.00 51.22 107 GLN A N 1
ATOM 860 C CA . GLN A 1 107 ? 18.987 6.133 -15.780 1.00 51.22 107 GLN A CA 1
ATOM 861 C C . GLN A 1 107 ? 20.441 6.510 -16.050 1.00 51.22 107 GLN A C 1
ATOM 863 O O . GLN A 1 107 ? 21.331 5.881 -15.435 1.00 51.22 107 GLN A O 1
#

Organism: NCBI:txid2053191

Radius of gyration: 14.35 Å; Cα contacts (8 Å, |Δi|>4): 99; chains: 1; bounding box: 40×34×34 Å

Mean predicted aligned error: 8.12 Å

pLDDT: mean 78.82, std 16.78, range [33.19, 96.31]

Sequence (107 aa):
MPRLRQRPGQGPGEVPVELLRRGEPLWDDPAASRRWFERHGLTPGQTFDVGPACRRKEAIWAWLVANGYGNPTYPKFPDWHRVNQLSIEGSWSADATRERLSKVKGQ